Protein AF-A0AB36IXF1-F1 (afdb_monomer_lite)

Structure (mmCIF, N/CA/C/O backbone):
data_AF-A0AB36IXF1-F1
#
_entry.id   AF-A0AB36IXF1-F1
#
loop_
_atom_site.group_PDB
_atom_site.id
_atom_site.type_symbol
_atom_site.label_atom_id
_atom_site.label_alt_id
_atom_site.label_comp_id
_atom_site.label_asym_id
_atom_site.label_entity_id
_atom_site.label_seq_id
_atom_site.pdbx_PDB_ins_code
_atom_site.Cartn_x
_atom_site.Cartn_y
_atom_site.Cartn_z
_atom_site.occupancy
_atom_site.B_iso_or_equiv
_atom_site.auth_seq_id
_atom_site.auth_comp_id
_atom_site.auth_asym_id
_atom_site.auth_atom_id
_atom_site.pdbx_PDB_model_num
ATOM 1 N N . MET A 1 1 ? -6.917 18.183 -19.629 1.00 46.34 1 MET A N 1
ATOM 2 C CA . MET A 1 1 ? -6.989 16.969 -18.792 1.00 46.34 1 MET A CA 1
ATOM 3 C C . MET A 1 1 ? -6.908 17.450 -17.364 1.00 46.34 1 MET A C 1
ATOM 5 O O . MET A 1 1 ? -5.990 18.198 -17.076 1.00 46.34 1 MET A O 1
ATOM 9 N N . GLN A 1 2 ? -7.914 17.175 -16.536 1.00 47.34 2 GLN A N 1
ATOM 10 C CA . GLN A 1 2 ? -7.832 17.521 -15.118 1.00 47.34 2 GLN A CA 1
ATOM 11 C C . GLN A 1 2 ? -6.763 16.625 -14.493 1.00 47.34 2 GLN A C 1
ATOM 13 O O . GLN A 1 2 ? -6.827 15.407 -14.666 1.00 47.34 2 GLN A O 1
ATOM 18 N N . ASP A 1 3 ? -5.775 17.227 -13.835 1.00 58.72 3 ASP A N 1
ATOM 19 C CA . ASP A 1 3 ? -4.777 16.508 -13.049 1.00 58.72 3 ASP A CA 1
ATOM 20 C C . ASP A 1 3 ? -5.489 15.886 -11.850 1.00 58.72 3 ASP A C 1
ATOM 22 O O . ASP A 1 3 ? -5.684 16.495 -10.799 1.00 58.72 3 ASP A O 1
ATOM 26 N N . GLU A 1 4 ? -5.996 14.679 -12.059 1.00 70.44 4 GLU A N 1
ATOM 27 C CA . GLU A 1 4 ? -6.616 13.891 -11.013 1.00 70.44 4 GLU A CA 1
ATOM 28 C C . GLU A 1 4 ? -5.568 13.626 -9.929 1.00 70.44 4 GLU A C 1
ATOM 30 O O . GLU A 1 4 ? -4.499 13.066 -10.191 1.00 70.44 4 GLU A O 1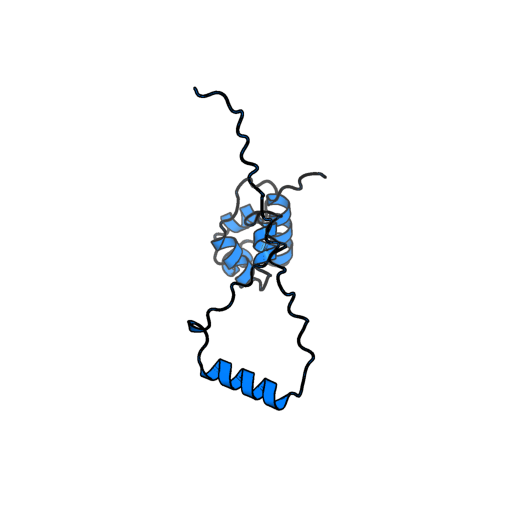
ATOM 35 N N . GLN A 1 5 ? -5.862 14.098 -8.719 1.00 82.31 5 GLN A N 1
ATOM 36 C CA . GLN A 1 5 ? -4.893 14.121 -7.634 1.00 82.31 5 GLN A CA 1
ATOM 37 C C . GLN A 1 5 ? -4.472 12.688 -7.260 1.00 82.31 5 GLN A C 1
ATOM 39 O O . GLN A 1 5 ? -5.340 11.829 -7.066 1.00 82.31 5 GLN A O 1
ATOM 44 N N . PRO A 1 6 ? -3.162 12.410 -7.123 1.00 84.44 6 PRO A N 1
ATOM 45 C CA . PRO A 1 6 ? -2.655 11.068 -6.824 1.00 84.44 6 PRO A CA 1
ATOM 46 C C . PRO A 1 6 ? -3.242 10.504 -5.525 1.00 84.44 6 PRO A C 1
ATOM 48 O O . PRO A 1 6 ? -3.544 9.317 -5.449 1.00 84.44 6 PRO A O 1
ATOM 51 N N . ASN A 1 7 ? -3.506 11.361 -4.539 1.00 87.69 7 ASN A N 1
ATOM 52 C CA . ASN A 1 7 ? -4.028 10.952 -3.236 1.00 87.69 7 ASN A CA 1
ATOM 53 C C . ASN A 1 7 ? -5.440 10.368 -3.349 1.00 87.69 7 ASN A C 1
ATOM 55 O O . ASN A 1 7 ? -5.740 9.351 -2.731 1.00 87.69 7 ASN A O 1
ATOM 59 N N . ARG A 1 8 ? -6.278 10.933 -4.226 1.00 91.56 8 ARG A N 1
ATOM 60 C CA . ARG A 1 8 ? -7.609 10.391 -4.506 1.00 91.56 8 ARG A CA 1
ATOM 61 C C . ARG A 1 8 ? -7.531 9.020 -5.178 1.00 91.56 8 ARG A C 1
ATOM 63 O O . ARG A 1 8 ? -8.220 8.097 -4.757 1.00 91.56 8 ARG A O 1
ATOM 70 N N . ARG A 1 9 ? -6.652 8.865 -6.175 1.00 91.81 9 ARG A N 1
ATOM 71 C CA . ARG A 1 9 ? -6.434 7.581 -6.867 1.00 91.81 9 ARG A CA 1
ATOM 72 C C . ARG A 1 9 ? -5.927 6.501 -5.918 1.00 91.81 9 ARG A C 1
ATOM 74 O O . ARG A 1 9 ? -6.351 5.354 -6.024 1.00 91.81 9 ARG A O 1
ATOM 81 N N . TRP A 1 10 ? -5.018 6.861 -5.016 1.00 94.69 10 TRP A N 1
ATOM 82 C CA . TRP A 1 10 ? -4.517 5.964 -3.983 1.00 94.69 10 TRP A CA 1
ATOM 83 C C . TRP A 1 10 ? -5.617 5.564 -3.001 1.00 94.69 10 TRP A C 1
ATOM 85 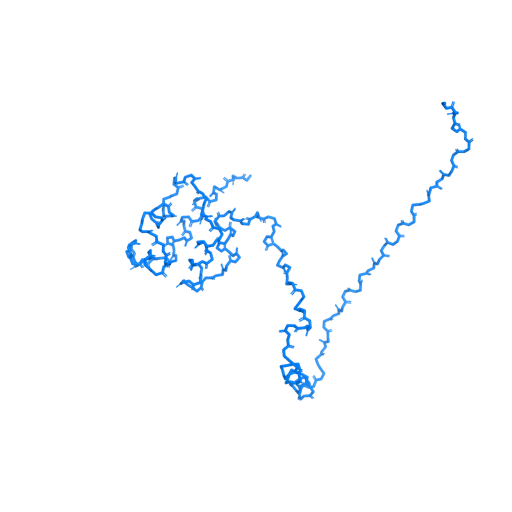O O . TRP A 1 10 ? -5.796 4.374 -2.757 1.00 94.69 10 TRP A O 1
ATOM 95 N N . ALA A 1 11 ? -6.398 6.525 -2.504 1.00 95.81 11 ALA A N 1
ATOM 96 C CA . ALA A 1 11 ? -7.481 6.252 -1.567 1.00 95.81 11 ALA A CA 1
ATOM 97 C C . ALA A 1 11 ? -8.554 5.334 -2.158 1.00 95.81 11 ALA A C 1
ATOM 99 O O . ALA A 1 11 ? -8.961 4.368 -1.515 1.00 95.81 11 ALA A O 1
ATOM 100 N N . GLU A 1 12 ? -8.954 5.571 -3.408 1.00 95.31 12 GLU A N 1
ATOM 101 C CA . GLU A 1 12 ? -9.889 4.704 -4.131 1.00 95.31 12 GLU A CA 1
ATOM 102 C C . GLU A 1 12 ? -9.312 3.292 -4.340 1.00 95.31 12 GLU A C 1
ATOM 104 O O . GLU A 1 12 ? -10.010 2.296 -4.139 1.00 95.31 12 GLU A O 1
ATOM 109 N N . TYR A 1 13 ? -8.022 3.192 -4.676 1.00 95.94 13 TYR A N 1
ATOM 110 C CA . TYR A 1 13 ? -7.329 1.913 -4.849 1.00 95.94 13 TYR A CA 1
ATOM 111 C C . TYR A 1 13 ? -7.264 1.104 -3.547 1.00 95.94 13 TYR A C 1
ATOM 113 O O . TYR A 1 13 ? -7.604 -0.082 -3.526 1.00 95.94 13 TYR A O 1
ATOM 121 N N . VAL A 1 14 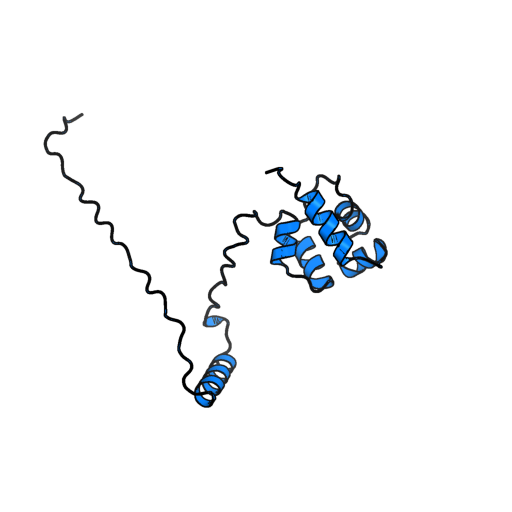? -6.882 1.751 -2.443 1.00 96.88 14 VAL A N 1
ATOM 122 C CA . VAL A 1 14 ? -6.836 1.125 -1.118 1.00 96.88 14 VAL A CA 1
ATOM 123 C C . VAL A 1 14 ? -8.238 0.713 -0.681 1.00 96.88 14 VAL A C 1
ATOM 125 O O . VAL A 1 14 ? -8.417 -0.428 -0.264 1.00 96.88 14 VAL A O 1
ATOM 128 N N . ALA A 1 15 ? -9.242 1.582 -0.836 1.00 96.94 15 ALA A N 1
ATOM 129 C CA . ALA A 1 15 ? -10.631 1.288 -0.480 1.00 96.94 15 ALA A CA 1
ATOM 130 C C . ALA A 1 15 ? -11.178 0.057 -1.219 1.00 96.94 15 ALA A C 1
ATOM 132 O O . ALA A 1 15 ? -11.853 -0.775 -0.612 1.00 96.94 15 ALA A O 1
ATOM 133 N N . HIS A 1 16 ? -10.846 -0.092 -2.504 1.00 97.00 16 HIS A N 1
ATOM 134 C CA . HIS A 1 16 ? -11.217 -1.272 -3.280 1.00 97.00 16 HIS A CA 1
ATOM 135 C C . HIS A 1 16 ? -10.520 -2.541 -2.763 1.00 97.00 16 HIS A C 1
ATOM 137 O O . HIS A 1 16 ? -11.164 -3.571 -2.570 1.00 97.00 16 HIS A O 1
ATOM 143 N N . ALA A 1 17 ? -9.214 -2.472 -2.497 1.00 96.62 17 ALA A N 1
ATOM 144 C CA . ALA A 1 17 ? -8.431 -3.618 -2.034 1.00 96.62 17 ALA A CA 1
ATOM 145 C C . ALA A 1 17 ? -8.821 -4.106 -0.627 1.00 96.62 17 ALA A C 1
ATOM 147 O O . ALA A 1 17 ? -8.765 -5.304 -0.349 1.00 96.62 17 ALA A O 1
ATOM 148 N N . VAL A 1 18 ? -9.227 -3.197 0.264 1.00 97.25 18 VAL A N 1
ATOM 149 C CA . VAL A 1 18 ? -9.600 -3.526 1.652 1.00 97.25 18 VAL A CA 1
ATOM 150 C C . VAL A 1 18 ? -11.104 -3.733 1.841 1.00 97.25 18 VAL A C 1
ATOM 152 O O . VAL A 1 18 ? -11.561 -3.875 2.976 1.00 97.25 18 VAL A O 1
ATOM 155 N N . HIS A 1 19 ? -11.885 -3.748 0.757 1.00 95.81 19 HIS A N 1
ATOM 156 C CA . HIS A 1 19 ? -13.339 -3.860 0.816 1.00 95.81 19 HIS A CA 1
ATOM 157 C C . HIS A 1 19 ? -13.788 -5.058 1.673 1.00 95.81 19 HIS A C 1
ATOM 159 O O . HIS A 1 19 ? -13.361 -6.195 1.473 1.00 95.81 19 HIS A O 1
ATOM 165 N N . GLY A 1 20 ? -14.673 -4.802 2.641 1.00 94.81 20 GLY A N 1
ATOM 166 C CA . GLY A 1 20 ? -15.168 -5.814 3.582 1.00 94.81 20 GLY A CA 1
ATOM 167 C C . GLY A 1 20 ? -14.284 -6.045 4.814 1.00 94.81 20 GLY A C 1
ATOM 168 O O . GLY A 1 20 ? -14.668 -6.812 5.695 1.00 94.81 20 GLY A O 1
ATOM 169 N N . LEU A 1 21 ? -13.137 -5.370 4.926 1.00 95.88 21 LEU A N 1
ATOM 170 C CA . LEU A 1 21 ? -12.312 -5.354 6.134 1.00 95.88 21 LEU A CA 1
ATOM 171 C C . LEU A 1 21 ? -12.544 -4.071 6.934 1.00 95.88 21 LEU A C 1
ATOM 173 O O . LEU A 1 21 ? -12.811 -3.003 6.391 1.00 95.88 21 LEU A O 1
ATOM 177 N N . THR A 1 22 ? -12.387 -4.159 8.254 1.00 96.06 22 THR A N 1
ATOM 178 C CA . THR A 1 22 ? -12.291 -2.956 9.090 1.00 96.06 22 THR A CA 1
ATOM 179 C C . THR A 1 22 ? -10.921 -2.302 8.908 1.00 96.06 22 THR A C 1
ATOM 181 O O . THR A 1 22 ? -9.933 -3.003 8.679 1.00 96.06 22 THR A O 1
ATOM 184 N N . ASN A 1 23 ? -10.814 -0.982 9.105 1.00 94.69 23 ASN A N 1
ATOM 185 C CA . ASN A 1 23 ? -9.532 -0.264 8.999 1.00 94.69 23 ASN A CA 1
ATOM 186 C C . ASN A 1 23 ? -8.438 -0.896 9.874 1.00 94.69 23 ASN A C 1
ATOM 188 O O . ASN A 1 23 ? -7.290 -0.999 9.457 1.00 94.69 23 ASN A O 1
ATOM 192 N N . LYS A 1 24 ? -8.797 -1.379 11.071 1.00 96.38 24 LYS A N 1
ATOM 193 C CA . LYS A 1 24 ? -7.868 -2.070 11.976 1.00 96.38 24 LYS A CA 1
ATOM 194 C C . LYS A 1 24 ? -7.392 -3.412 11.409 1.00 96.38 24 LYS A C 1
ATOM 196 O O . LYS A 1 24 ? -6.210 -3.719 11.514 1.00 96.38 24 LYS A O 1
ATOM 201 N N . ALA A 1 25 ? -8.290 -4.200 10.816 1.00 97.19 25 ALA A N 1
ATOM 202 C CA . ALA A 1 25 ? -7.939 -5.484 10.207 1.00 97.19 25 ALA A CA 1
ATOM 203 C C . ALA A 1 25 ? -7.081 -5.299 8.946 1.00 97.19 25 ALA A C 1
ATOM 205 O O . ALA A 1 25 ? -6.090 -6.003 8.770 1.00 97.19 25 ALA A O 1
ATOM 206 N N . ALA A 1 26 ? -7.424 -4.318 8.109 1.00 96.88 26 ALA A N 1
ATOM 207 C CA . ALA A 1 26 ? -6.638 -3.960 6.936 1.00 96.88 26 ALA A CA 1
ATOM 208 C C . ALA A 1 26 ? -5.235 -3.464 7.320 1.00 96.88 26 ALA A C 1
ATOM 210 O O . ALA A 1 26 ? -4.249 -3.900 6.732 1.00 96.88 26 ALA A O 1
ATOM 211 N N . ALA A 1 27 ? -5.139 -2.602 8.339 1.00 96.94 27 ALA A N 1
ATOM 212 C CA . ALA A 1 27 ? -3.868 -2.094 8.851 1.00 96.94 27 ALA A CA 1
ATOM 213 C C . ALA A 1 27 ? -2.973 -3.219 9.387 1.00 96.94 27 ALA A C 1
ATOM 215 O O . ALA A 1 27 ? -1.802 -3.293 9.027 1.00 96.94 27 ALA A O 1
ATOM 216 N N . LEU A 1 28 ? -3.545 -4.137 10.175 1.00 97.44 28 LEU A N 1
ATOM 217 C CA . LEU A 1 28 ? -2.832 -5.311 10.679 1.00 97.44 28 LEU A CA 1
ATOM 218 C C . LEU A 1 28 ? -2.315 -6.191 9.536 1.00 97.44 28 LEU A C 1
ATOM 220 O O . LEU A 1 28 ? -1.176 -6.640 9.571 1.00 97.44 28 LEU A O 1
ATOM 224 N N . ARG A 1 29 ? -3.144 -6.424 8.513 1.00 97.12 29 ARG A N 1
ATOM 225 C CA . ARG A 1 29 ? -2.766 -7.234 7.353 1.00 97.12 29 ARG A CA 1
ATOM 226 C C . ARG A 1 29 ? -1.632 -6.600 6.546 1.00 97.12 29 ARG A C 1
ATOM 228 O O . ARG A 1 29 ? -0.749 -7.318 6.096 1.00 97.12 29 ARG A O 1
ATOM 235 N N . ALA A 1 30 ? -1.663 -5.282 6.368 1.00 95.69 30 ALA A N 1
ATOM 236 C CA . ALA A 1 30 ? -0.635 -4.530 5.650 1.00 95.69 30 ALA A CA 1
ATOM 237 C C . ALA A 1 30 ? 0.620 -4.219 6.486 1.00 95.69 30 ALA A C 1
ATOM 239 O O . ALA A 1 30 ? 1.535 -3.591 5.957 1.00 95.69 30 ALA A O 1
ATOM 240 N N . ASP A 1 31 ? 0.660 -4.624 7.761 1.00 96.31 31 ASP A N 1
ATOM 241 C CA . ASP A 1 31 ? 1.728 -4.286 8.711 1.00 96.31 31 ASP A CA 1
ATOM 242 C C . ASP A 1 31 ? 1.966 -2.764 8.832 1.00 96.31 31 ASP A C 1
ATOM 244 O O . ASP A 1 31 ? 3.088 -2.258 8.783 1.00 96.31 31 ASP A O 1
ATOM 248 N N . VAL A 1 32 ? 0.874 -2.001 8.955 1.00 95.81 32 VAL A N 1
ATOM 249 C CA . VAL A 1 32 ? 0.899 -0.543 9.164 1.00 95.81 32 VAL A CA 1
ATOM 250 C C . VAL A 1 32 ? 0.047 -0.138 10.363 1.00 95.81 32 VAL A C 1
ATOM 252 O O . VAL A 1 32 ? -0.814 -0.882 10.835 1.00 95.81 32 VAL A O 1
ATOM 255 N N . SER A 1 33 ? 0.257 1.080 10.867 1.00 96.31 33 SER A N 1
ATOM 256 C CA . SER A 1 33 ? -0.579 1.596 11.951 1.00 96.31 33 SER A CA 1
ATOM 257 C C . SER A 1 33 ? -2.022 1.856 11.470 1.00 96.31 33 SER A C 1
ATOM 259 O O . SER A 1 33 ? -2.224 2.256 10.318 1.00 96.31 33 SER A O 1
ATOM 261 N N . PRO A 1 34 ? -3.047 1.714 12.334 1.00 95.25 34 PRO A N 1
ATOM 262 C CA . PRO A 1 34 ? -4.426 2.058 11.976 1.00 95.25 34 PRO A CA 1
ATOM 263 C C . PRO A 1 34 ? -4.600 3.515 11.531 1.00 95.25 34 PRO A C 1
ATOM 265 O O . PRO A 1 34 ? -5.417 3.788 10.657 1.00 95.25 34 PRO A O 1
ATOM 268 N N . GLY A 1 35 ? -3.812 4.440 12.094 1.00 96.50 35 GLY A N 1
ATOM 269 C CA . GLY A 1 35 ? -3.799 5.843 11.672 1.00 96.50 35 GLY A CA 1
ATOM 270 C C . GLY A 1 35 ? -3.256 6.014 10.253 1.00 96.50 35 GLY A C 1
ATOM 271 O O . GLY A 1 35 ? -3.839 6.739 9.457 1.00 96.50 35 GLY A O 1
ATOM 272 N N . THR A 1 36 ? -2.198 5.277 9.897 1.00 95.69 36 THR A N 1
ATOM 273 C CA . THR A 1 36 ? -1.656 5.248 8.529 1.00 95.69 36 THR A CA 1
ATOM 274 C C . THR A 1 36 ? -2.697 4.750 7.529 1.00 95.69 36 THR A C 1
ATOM 276 O O . THR A 1 36 ? -2.892 5.384 6.499 1.00 95.69 36 THR A O 1
ATOM 279 N N . MET A 1 37 ? -3.403 3.662 7.848 1.00 97.31 37 MET A N 1
ATOM 280 C CA . MET A 1 37 ? -4.484 3.150 6.997 1.00 97.31 37 MET A CA 1
ATOM 281 C C . MET A 1 37 ? -5.644 4.151 6.878 1.00 97.31 37 MET A C 1
ATOM 283 O O . MET A 1 37 ? -6.195 4.324 5.797 1.00 97.31 37 MET A O 1
ATOM 287 N N . GLY A 1 38 ? -5.993 4.841 7.970 1.00 96.50 38 GLY A N 1
ATOM 288 C CA . GLY A 1 38 ? -6.991 5.914 7.955 1.00 96.50 38 GLY A CA 1
ATOM 289 C C . GLY A 1 38 ? -6.610 7.050 7.006 1.00 96.50 38 GLY A C 1
ATOM 290 O O . GLY A 1 38 ? -7.420 7.436 6.173 1.00 96.50 38 GLY A O 1
ATOM 291 N N . ASN A 1 39 ? -5.357 7.505 7.066 1.00 96.25 39 ASN A N 1
ATOM 292 C CA . ASN A 1 39 ? -4.833 8.521 6.152 1.00 96.25 39 ASN A CA 1
ATOM 293 C C . ASN A 1 39 ? -4.848 8.052 4.691 1.00 96.25 39 ASN A C 1
ATOM 295 O O . ASN A 1 39 ? -5.108 8.844 3.798 1.00 96.25 39 ASN A O 1
ATOM 299 N N . TRP A 1 40 ? -4.577 6.771 4.430 1.00 96.38 40 TRP A N 1
ATOM 300 C CA . TRP A 1 40 ? -4.613 6.234 3.067 1.00 96.38 40 TRP A CA 1
ATOM 301 C C . TRP A 1 40 ? -6.019 6.150 2.490 1.00 96.38 40 TRP A C 1
ATOM 303 O O . TRP A 1 40 ? -6.160 6.254 1.282 1.00 96.38 40 TRP A O 1
ATOM 313 N N . LEU A 1 41 ? -7.036 5.957 3.329 1.00 96.00 41 LEU A N 1
ATOM 314 C CA . LEU A 1 41 ? -8.440 5.916 2.918 1.00 96.00 41 LEU A CA 1
ATOM 315 C C . LEU A 1 41 ? -9.073 7.310 2.809 1.00 96.00 41 LEU A C 1
ATOM 317 O O . LEU A 1 41 ? -10.172 7.434 2.270 1.00 96.00 41 LEU A O 1
ATOM 321 N N . ASP A 1 42 ? -8.404 8.344 3.317 1.00 94.88 42 ASP A N 1
ATOM 322 C CA . ASP A 1 42 ? -8.861 9.725 3.242 1.00 94.88 42 ASP A CA 1
ATOM 323 C C . ASP A 1 42 ? -8.362 10.388 1.945 1.00 94.88 42 ASP A C 1
ATOM 325 O O . ASP A 1 42 ? -7.168 10.671 1.816 1.00 94.88 42 ASP A O 1
ATOM 329 N N . PRO A 1 43 ? -9.248 10.693 0.977 1.00 92.38 43 PRO A N 1
ATOM 330 C CA . PRO A 1 43 ? -8.841 11.340 -0.268 1.00 92.38 43 PRO A CA 1
ATOM 331 C C . PRO A 1 43 ? -8.342 12.781 -0.070 1.00 92.38 43 PRO A C 1
ATOM 333 O O . PRO A 1 43 ? -7.742 13.334 -0.990 1.00 92.38 43 PRO A O 1
ATOM 336 N N . SER A 1 44 ? -8.601 13.398 1.090 1.00 92.44 44 SER A N 1
ATOM 337 C CA . SER A 1 44 ? -8.126 14.741 1.444 1.00 92.44 44 SER A CA 1
ATOM 338 C C . SER A 1 44 ? -6.758 14.748 2.127 1.00 92.44 44 SER A C 1
ATOM 340 O O . SER A 1 44 ? -6.175 15.815 2.314 1.00 92.44 44 SER A O 1
ATOM 342 N N . TRP A 1 45 ? -6.212 13.577 2.473 1.00 92.44 45 TRP A N 1
ATOM 343 C CA . TRP A 1 45 ? -4.880 13.493 3.053 1.00 92.44 45 TRP A CA 1
ATOM 344 C C . TRP A 1 45 ? -3.834 13.963 2.042 1.00 92.44 45 TRP A C 1
ATOM 346 O O . TRP A 1 45 ? -3.729 13.431 0.940 1.00 92.44 45 TRP A O 1
ATOM 356 N N . GLU A 1 46 ? -3.043 14.967 2.417 1.00 88.75 46 GLU A N 1
ATOM 357 C CA . GLU A 1 46 ? -2.044 15.588 1.536 1.00 88.75 46 GLU A CA 1
ATOM 358 C C . GLU A 1 46 ? -0.706 14.833 1.507 1.00 88.75 46 GLU A C 1
ATOM 360 O O . GLU A 1 46 ? 0.145 15.092 0.655 1.00 88.75 46 GLU A O 1
ATOM 365 N N . GLY A 1 47 ? -0.499 13.897 2.435 1.00 88.06 47 GLY A N 1
ATOM 366 C CA . GLY A 1 47 ? 0.743 13.141 2.506 1.00 88.06 47 GLY A CA 1
ATOM 367 C C . GLY A 1 47 ? 0.873 12.108 1.387 1.00 88.06 47 GLY A C 1
ATOM 368 O O . GLY A 1 47 ? -0.101 11.663 0.786 1.00 88.06 47 GLY A O 1
ATOM 369 N N . ARG A 1 48 ? 2.116 11.702 1.118 1.00 89.31 48 ARG A N 1
ATOM 370 C CA . ARG A 1 48 ? 2.435 10.621 0.180 1.00 89.31 48 ARG A CA 1
ATOM 371 C C . ARG A 1 48 ? 2.896 9.399 0.970 1.00 89.31 48 ARG A C 1
ATOM 373 O O . ARG A 1 48 ? 3.743 9.546 1.856 1.00 89.31 48 ARG A O 1
ATOM 380 N N . PRO A 1 49 ? 2.379 8.194 0.683 1.00 93.12 49 PRO A N 1
ATOM 381 C CA . PRO A 1 49 ? 2.872 6.988 1.331 1.00 93.12 49 PRO A CA 1
ATOM 382 C C . PRO A 1 49 ? 4.316 6.705 0.889 1.00 93.12 49 PRO A C 1
ATOM 384 O O . PRO A 1 49 ? 4.717 7.012 -0.236 1.00 93.12 49 PRO A O 1
ATOM 387 N N . SER A 1 50 ? 5.116 6.111 1.775 1.00 93.38 50 SER A N 1
ATOM 388 C CA . SER A 1 50 ? 6.471 5.688 1.416 1.00 93.38 50 SER A CA 1
ATOM 389 C C . SER A 1 50 ? 6.427 4.500 0.452 1.00 93.38 50 SER A C 1
ATOM 391 O O . SER A 1 50 ? 5.524 3.665 0.519 1.00 93.38 50 SER A O 1
ATOM 393 N N . ALA A 1 51 ? 7.434 4.386 -0.419 1.00 93.69 51 ALA A N 1
ATOM 394 C CA . ALA A 1 51 ? 7.543 3.268 -1.359 1.00 93.69 51 ALA A CA 1
ATOM 395 C C . ALA A 1 51 ? 7.540 1.903 -0.646 1.00 93.69 51 ALA A C 1
ATOM 397 O O . ALA A 1 51 ? 6.911 0.954 -1.108 1.00 93.69 51 ALA A O 1
ATOM 398 N N . GLU A 1 52 ? 8.195 1.822 0.516 1.00 94.31 52 GLU A N 1
ATOM 399 C CA . GLU A 1 52 ? 8.205 0.623 1.355 1.00 94.31 52 GLU A CA 1
ATOM 400 C C . GLU A 1 52 ? 6.794 0.243 1.823 1.00 94.31 52 GLU A C 1
ATOM 402 O O . GLU A 1 52 ? 6.396 -0.914 1.695 1.00 94.31 52 GLU A O 1
ATOM 407 N N . ALA A 1 53 ? 6.014 1.205 2.324 1.00 95.19 53 ALA A N 1
ATOM 408 C CA . ALA A 1 53 ? 4.675 0.932 2.833 1.00 95.19 53 ALA A CA 1
ATOM 409 C C . ALA A 1 53 ? 3.702 0.538 1.709 1.00 95.19 53 ALA A C 1
ATOM 411 O O . ALA A 1 53 ? 2.889 -0.366 1.891 1.00 95.19 53 ALA A O 1
ATOM 412 N N . VAL A 1 54 ? 3.834 1.148 0.526 1.00 96.12 54 VAL A N 1
ATOM 413 C CA . VAL A 1 54 ? 3.075 0.749 -0.672 1.00 96.12 54 VAL A CA 1
ATOM 414 C C . VAL A 1 54 ? 3.429 -0.677 -1.097 1.00 96.12 54 VAL A C 1
ATOM 416 O O . VAL A 1 54 ? 2.537 -1.467 -1.393 1.00 96.12 54 VAL A O 1
ATOM 419 N N . SER A 1 55 ? 4.714 -1.042 -1.074 1.00 95.31 55 SER A N 1
ATOM 420 C CA . SER A 1 55 ? 5.168 -2.398 -1.408 1.00 95.31 55 SER A CA 1
ATOM 421 C C . SER A 1 55 ? 4.658 -3.449 -0.414 1.00 95.31 55 SER A C 1
ATOM 423 O O . SER A 1 55 ? 4.177 -4.513 -0.817 1.00 95.31 55 SER A O 1
ATOM 425 N N . LYS A 1 56 ? 4.690 -3.140 0.890 1.00 95.50 56 LYS A N 1
ATOM 426 C CA . LYS A 1 56 ? 4.109 -3.994 1.941 1.00 95.50 56 LYS A CA 1
ATOM 427 C C . LYS A 1 56 ? 2.610 -4.187 1.735 1.00 95.50 56 LYS A C 1
ATOM 429 O O . LYS A 1 56 ? 2.135 -5.321 1.751 1.00 95.50 56 LYS A O 1
ATOM 434 N N . PHE A 1 57 ? 1.887 -3.102 1.461 1.00 96.94 57 PHE A N 1
ATOM 435 C CA . PHE A 1 57 ? 0.461 -3.150 1.156 1.00 96.94 57 PHE A CA 1
ATOM 436 C C . PHE A 1 57 ? 0.165 -4.024 -0.069 1.00 96.94 57 PHE A C 1
ATOM 438 O O . PHE A 1 57 ? -0.637 -4.951 0.025 1.00 96.94 57 PHE A O 1
ATOM 445 N N . ALA A 1 58 ? 0.855 -3.796 -1.190 1.00 96.88 58 ALA A N 1
ATOM 446 C CA . ALA A 1 58 ? 0.658 -4.577 -2.408 1.00 96.88 58 ALA A CA 1
ATOM 447 C C . ALA A 1 58 ? 0.903 -6.075 -2.166 1.00 96.88 58 ALA A C 1
ATOM 449 O O . ALA A 1 58 ? 0.074 -6.910 -2.521 1.00 96.88 58 ALA A O 1
ATOM 450 N N . THR A 1 59 ? 1.981 -6.413 -1.454 1.00 96.88 59 THR A N 1
ATOM 451 C CA . THR A 1 59 ? 2.314 -7.799 -1.091 1.00 96.88 59 THR A CA 1
ATOM 452 C C . THR A 1 59 ? 1.231 -8.442 -0.219 1.00 96.88 59 THR A C 1
ATOM 454 O O . THR A 1 59 ? 0.808 -9.566 -0.483 1.00 96.88 59 THR A O 1
ATOM 457 N N . ALA A 1 60 ? 0.735 -7.731 0.796 1.00 97.06 60 ALA A N 1
ATOM 458 C CA . ALA A 1 60 ? -0.259 -8.247 1.738 1.00 97.06 60 ALA A CA 1
ATOM 459 C C . ALA A 1 60 ? -1.631 -8.540 1.098 1.00 97.06 60 ALA A C 1
ATOM 461 O O . ALA A 1 60 ? -2.387 -9.401 1.574 1.00 97.06 60 ALA A O 1
ATOM 462 N N . PHE A 1 61 ? -1.958 -7.824 0.023 1.00 96.06 61 PHE A N 1
ATOM 463 C CA . PHE A 1 61 ? -3.217 -7.950 -0.711 1.00 96.06 61 PHE A CA 1
ATOM 464 C C . PHE A 1 61 ? -3.073 -8.669 -2.061 1.00 96.06 61 PHE A C 1
ATOM 466 O O . PHE A 1 61 ? -4.074 -8.855 -2.747 1.00 96.06 61 PHE A O 1
ATOM 473 N N . GLY A 1 62 ? -1.868 -9.133 -2.417 1.00 95.00 62 GLY A N 1
ATOM 474 C CA . GLY A 1 62 ? -1.616 -9.831 -3.682 1.00 95.00 62 GLY A CA 1
ATOM 475 C C . GLY A 1 62 ? -1.833 -8.947 -4.912 1.00 95.00 62 GLY A C 1
ATOM 476 O O . GLY A 1 62 ? -2.317 -9.427 -5.934 1.00 95.00 62 GLY A O 1
ATOM 477 N N . LEU A 1 63 ? -1.533 -7.655 -4.788 1.00 95.06 63 LEU A N 1
ATOM 478 C CA . LEU A 1 63 ? -1.716 -6.648 -5.828 1.00 95.06 63 LEU A CA 1
ATOM 479 C C . LEU A 1 63 ? -0.430 -6.445 -6.634 1.00 95.06 63 LEU A C 1
ATOM 481 O O . LEU A 1 63 ? 0.665 -6.762 -6.170 1.00 95.06 63 LEU A O 1
ATOM 485 N N . ASP A 1 64 ? -0.566 -5.858 -7.820 1.00 93.75 64 ASP A N 1
ATOM 486 C CA . ASP A 1 64 ? 0.574 -5.467 -8.644 1.00 93.75 64 ASP A CA 1
ATOM 487 C C . ASP A 1 64 ? 1.331 -4.279 -8.020 1.00 93.75 64 ASP A C 1
ATOM 489 O O . ASP A 1 64 ? 0.766 -3.207 -7.782 1.00 93.75 64 ASP A O 1
ATOM 493 N N . HIS A 1 65 ? 2.627 -4.460 -7.745 1.00 92.56 65 HIS A N 1
ATOM 494 C CA . HIS A 1 65 ? 3.461 -3.442 -7.093 1.00 92.56 65 HIS A CA 1
ATOM 495 C C . HIS A 1 65 ? 3.619 -2.178 -7.936 1.00 92.56 65 HIS A C 1
ATOM 497 O O . HIS A 1 65 ? 3.657 -1.077 -7.386 1.00 92.56 65 HIS A O 1
ATOM 503 N N . THR A 1 66 ? 3.717 -2.325 -9.256 1.00 90.75 66 THR A N 1
ATOM 504 C CA . THR A 1 66 ? 3.862 -1.209 -10.197 1.00 90.75 66 THR A CA 1
ATOM 505 C C . THR A 1 66 ? 2.599 -0.363 -10.247 1.00 90.75 66 THR A C 1
ATOM 507 O O . THR A 1 66 ? 2.683 0.862 -10.147 1.00 90.75 66 THR A O 1
ATOM 510 N N . GLU A 1 67 ? 1.427 -0.995 -10.326 1.00 91.19 67 GLU A N 1
ATOM 511 C CA . GLU A 1 67 ? 0.145 -0.300 -10.264 1.00 91.19 67 GLU A CA 1
ATOM 512 C C . GLU A 1 67 ? -0.027 0.410 -8.919 1.00 91.19 67 GLU A C 1
ATOM 514 O O . GLU A 1 67 ? -0.334 1.603 -8.895 1.00 91.19 67 GLU A O 1
ATOM 519 N N . ALA A 1 68 ? 0.230 -0.279 -7.803 1.00 93.56 68 ALA A N 1
ATOM 520 C CA . ALA A 1 68 ? 0.127 0.311 -6.472 1.00 93.56 68 ALA A CA 1
ATOM 521 C C . ALA A 1 68 ? 1.048 1.536 -6.323 1.00 93.56 68 ALA A C 1
ATOM 523 O O . ALA A 1 68 ? 0.618 2.588 -5.846 1.00 93.56 68 ALA A O 1
ATOM 524 N N . ALA A 1 69 ? 2.296 1.441 -6.791 1.00 92.31 69 ALA A N 1
ATOM 525 C CA . ALA A 1 69 ? 3.252 2.543 -6.769 1.00 92.31 69 ALA A CA 1
ATOM 526 C C . ALA A 1 69 ? 2.848 3.708 -7.689 1.00 92.31 69 ALA A C 1
ATOM 528 O O . ALA A 1 69 ? 3.028 4.867 -7.310 1.00 92.31 69 ALA A O 1
ATOM 529 N N . ALA A 1 70 ? 2.269 3.437 -8.860 1.00 90.50 70 ALA A N 1
ATOM 530 C CA . ALA A 1 70 ? 1.753 4.476 -9.751 1.00 90.50 70 ALA A CA 1
ATOM 531 C C . ALA A 1 70 ? 0.534 5.192 -9.144 1.00 90.50 70 ALA A C 1
ATOM 533 O O . ALA A 1 70 ? 0.465 6.422 -9.147 1.00 90.50 70 ALA A O 1
ATOM 534 N N . ARG A 1 71 ? -0.408 4.440 -8.558 1.00 91.31 71 ARG A N 1
ATOM 535 C CA . ARG A 1 71 ? -1.603 4.985 -7.887 1.00 91.31 71 ARG A CA 1
ATOM 536 C C . ARG A 1 71 ? -1.245 5.825 -6.670 1.00 91.31 71 ARG A C 1
ATOM 538 O O . ARG A 1 71 ? -1.823 6.887 -6.486 1.00 91.31 71 ARG A O 1
ATOM 545 N N . ALA A 1 72 ? -0.254 5.387 -5.900 1.00 91.38 72 ALA A N 1
ATOM 546 C CA . ALA A 1 72 ? 0.303 6.114 -4.765 1.00 91.38 72 ALA A CA 1
ATOM 547 C C . ALA A 1 72 ? 1.106 7.370 -5.159 1.00 91.38 72 ALA A C 1
ATOM 549 O O . ALA A 1 72 ? 1.635 8.067 -4.290 1.00 91.38 72 ALA A O 1
ATOM 550 N N . GLY A 1 73 ? 1.280 7.627 -6.462 1.00 89.88 73 GLY A N 1
ATOM 551 C CA . GLY A 1 73 ? 2.146 8.682 -6.976 1.00 89.88 73 GLY A CA 1
ATOM 552 C C . GLY A 1 73 ? 3.621 8.463 -6.647 1.00 89.88 73 GLY A C 1
ATOM 553 O O . GLY A 1 73 ? 4.403 9.397 -6.782 1.00 89.88 73 GLY A O 1
ATOM 554 N N . VAL A 1 74 ? 4.010 7.262 -6.188 1.00 88.88 74 VAL A N 1
ATOM 555 C CA . VAL A 1 74 ? 5.394 6.877 -5.881 1.00 88.88 74 VAL A CA 1
ATOM 556 C C . VAL A 1 74 ? 6.227 6.822 -7.159 1.00 88.88 74 VAL A C 1
ATOM 558 O O . VAL A 1 74 ? 7.346 7.329 -7.154 1.00 88.88 74 VAL A O 1
ATOM 561 N N . LEU A 1 75 ? 5.657 6.288 -8.239 1.00 83.50 75 LEU A N 1
ATOM 562 C CA . LEU A 1 75 ? 6.242 6.334 -9.575 1.00 83.50 75 LEU A CA 1
ATOM 563 C C . LEU A 1 75 ? 5.638 7.492 -10.382 1.00 83.50 75 LEU A C 1
ATOM 565 O O . LEU A 1 75 ? 4.419 7.685 -10.345 1.00 83.50 75 LEU A O 1
ATOM 569 N N . PRO A 1 76 ? 6.448 8.259 -11.130 1.00 69.38 76 PRO A N 1
ATOM 570 C CA . PRO A 1 76 ? 5.922 9.220 -12.085 1.00 69.38 76 PRO A CA 1
ATOM 571 C C . PRO A 1 76 ? 5.167 8.478 -13.195 1.00 69.38 76 PRO A C 1
ATOM 573 O O . PRO A 1 76 ? 5.638 7.470 -13.720 1.00 69.38 76 PRO A O 1
ATOM 576 N N . SER A 1 77 ? 4.004 8.997 -13.598 1.00 57.97 77 SER A N 1
ATOM 577 C CA . SER A 1 77 ? 3.129 8.387 -14.617 1.00 57.97 77 SER A CA 1
ATOM 578 C C . SER A 1 77 ? 3.812 8.131 -15.973 1.00 57.97 77 SER A C 1
ATOM 580 O O . SER A 1 77 ? 3.274 7.402 -16.799 1.00 57.97 77 SER A O 1
ATOM 582 N N . THR A 1 78 ? 4.988 8.719 -16.215 1.00 54.94 78 THR A N 1
ATOM 583 C CA . THR A 1 78 ? 5.810 8.525 -17.418 1.00 54.94 78 THR A CA 1
ATOM 584 C C . THR A 1 78 ? 6.723 7.297 -17.363 1.00 54.94 78 THR A C 1
ATOM 586 O O . THR A 1 78 ? 7.199 6.870 -18.408 1.00 54.94 78 THR A O 1
ATOM 589 N N . GLU A 1 79 ? 6.973 6.718 -16.184 1.00 52.91 79 GLU A N 1
ATOM 590 C CA . GLU A 1 79 ? 7.839 5.535 -16.014 1.00 52.91 79 GLU A CA 1
ATOM 591 C C . GLU A 1 79 ? 7.064 4.208 -16.025 1.00 52.91 79 GLU A C 1
ATOM 593 O O . GLU A 1 79 ? 7.661 3.150 -16.188 1.00 52.91 79 GLU A O 1
ATOM 598 N N . GLY A 1 80 ? 5.728 4.238 -15.942 1.00 46.12 80 GLY A N 1
ATOM 599 C CA . GLY A 1 80 ? 4.895 3.026 -15.977 1.00 46.12 80 GLY A CA 1
ATOM 600 C C . GLY A 1 80 ? 4.856 2.294 -17.330 1.00 46.12 80 GLY A C 1
ATOM 601 O O . GLY A 1 80 ? 4.277 1.215 -17.412 1.00 46.12 80 GLY A O 1
ATOM 602 N N . GLY A 1 81 ? 5.438 2.871 -18.389 1.00 43.78 81 GLY A N 1
ATOM 603 C CA . GLY A 1 81 ? 5.489 2.273 -19.731 1.00 43.78 81 GLY A CA 1
ATOM 604 C C . GLY A 1 81 ? 6.732 1.421 -20.000 1.00 43.78 81 GLY A C 1
ATOM 605 O O . GLY A 1 81 ? 6.654 0.467 -20.768 1.00 43.78 81 GLY A O 1
ATOM 606 N N . ASP A 1 82 ? 7.848 1.716 -19.332 1.00 44.34 82 ASP A N 1
ATOM 607 C CA . ASP A 1 82 ? 9.088 0.952 -19.447 1.00 44.34 82 ASP A CA 1
ATOM 608 C C . ASP A 1 82 ? 9.337 0.254 -18.113 1.00 44.34 82 ASP A C 1
ATOM 610 O O . ASP A 1 82 ? 10.136 0.688 -17.283 1.00 44.34 82 ASP A O 1
ATOM 614 N N . VAL A 1 83 ? 8.666 -0.883 -17.906 1.00 47.03 83 VAL A N 1
ATOM 615 C CA . VAL A 1 83 ? 9.206 -1.896 -16.998 1.00 47.03 83 VAL A CA 1
ATOM 616 C C . VAL A 1 83 ? 10.553 -2.296 -17.590 1.00 47.03 83 VAL A C 1
ATOM 618 O O . VAL A 1 83 ? 10.642 -3.185 -18.440 1.00 47.03 83 VAL A O 1
ATOM 621 N N . VAL A 1 84 ? 11.619 -1.620 -17.165 1.00 47.81 84 VAL A N 1
ATOM 622 C CA . VAL A 1 84 ? 12.980 -2.077 -17.396 1.00 47.81 84 VAL A CA 1
ATOM 623 C C . VAL A 1 84 ? 13.093 -3.358 -16.588 1.00 47.81 84 VAL A C 1
ATOM 625 O O . VAL A 1 84 ? 13.440 -3.348 -15.409 1.00 47.81 84 VAL A O 1
ATOM 628 N N . ARG A 1 85 ? 12.752 -4.488 -17.218 1.00 47.25 85 ARG A N 1
ATOM 629 C CA . ARG A 1 85 ? 13.233 -5.792 -16.780 1.00 47.25 85 ARG A CA 1
ATOM 630 C C . ARG A 1 85 ? 14.742 -5.647 -16.741 1.00 47.25 85 ARG A C 1
ATOM 632 O O . ARG A 1 85 ? 15.385 -5.668 -17.791 1.00 47.25 85 ARG A O 1
ATOM 639 N N . ALA A 1 86 ? 15.290 -5.427 -15.548 1.00 53.34 86 ALA A N 1
ATOM 640 C CA . ALA A 1 86 ? 16.721 -5.487 -15.355 1.00 53.34 86 ALA A CA 1
ATOM 641 C C . ALA A 1 86 ? 17.153 -6.834 -15.950 1.00 53.34 86 ALA A C 1
ATOM 643 O O . ALA A 1 86 ? 16.570 -7.859 -15.576 1.00 53.34 86 ALA A O 1
ATOM 644 N N . PRO A 1 87 ? 18.056 -6.850 -16.947 1.00 49.66 87 PRO A N 1
ATOM 645 C CA . PRO A 1 87 ? 18.520 -8.102 -17.503 1.00 49.66 87 PRO A CA 1
ATOM 646 C C . PRO A 1 87 ? 19.098 -8.882 -16.334 1.00 49.66 87 PRO A C 1
ATOM 648 O O . PRO A 1 87 ? 20.028 -8.419 -15.673 1.00 49.66 87 PRO A O 1
ATOM 651 N N . LEU A 1 88 ? 18.465 -10.013 -16.035 1.00 55.66 88 LEU A N 1
ATOM 652 C CA . LEU A 1 88 ? 18.871 -10.877 -14.948 1.00 55.66 88 LEU A CA 1
ATOM 653 C C . LEU A 1 88 ? 20.359 -11.176 -15.164 1.00 55.66 88 LEU A C 1
ATOM 655 O O . LEU A 1 88 ? 20.746 -11.673 -16.227 1.00 55.66 88 LEU A O 1
ATOM 659 N N . SER A 1 89 ? 21.209 -10.769 -14.223 1.00 64.75 89 SER A N 1
ATOM 660 C CA . SER A 1 89 ? 22.639 -11.012 -14.355 1.00 64.75 89 SER A CA 1
ATOM 661 C C . SER A 1 89 ? 22.840 -12.522 -14.368 1.00 64.75 89 SER A C 1
ATOM 663 O O . SER A 1 89 ? 22.356 -13.222 -13.483 1.00 64.75 89 SER A O 1
ATOM 665 N N . LEU A 1 90 ? 23.571 -13.038 -15.357 1.00 61.31 90 LEU A N 1
ATOM 666 C CA . LEU A 1 90 ? 23.892 -14.469 -15.459 1.00 61.31 90 LEU A CA 1
ATOM 667 C C . LEU A 1 90 ? 24.560 -15.021 -14.188 1.00 61.31 90 LEU A C 1
ATOM 669 O O . LEU A 1 90 ? 24.528 -16.222 -13.960 1.00 61.31 90 LEU A O 1
ATOM 673 N N . LYS A 1 91 ? 25.157 -14.148 -13.367 1.00 71.69 91 LYS A N 1
ATOM 674 C CA . LYS A 1 91 ? 25.771 -14.508 -12.083 1.00 71.69 91 LYS A CA 1
ATOM 675 C C . LYS A 1 91 ? 24.755 -14.858 -10.993 1.00 71.69 91 LYS A C 1
ATOM 677 O O . LYS A 1 91 ? 25.119 -15.550 -10.052 1.00 71.69 91 LYS A O 1
ATOM 682 N N . ASP A 1 92 ? 23.520 -14.386 -11.131 1.00 72.50 92 ASP A N 1
ATOM 683 C CA . ASP A 1 92 ? 22.467 -14.536 -10.125 1.00 72.50 92 ASP A CA 1
ATOM 684 C C . ASP A 1 92 ? 21.549 -15.734 -10.435 1.00 72.50 92 ASP A C 1
ATOM 686 O O . ASP A 1 92 ? 20.620 -16.019 -9.680 1.00 72.50 92 ASP A O 1
ATOM 690 N N . VAL A 1 93 ? 21.804 -16.454 -11.538 1.00 75.88 93 VAL A N 1
ATOM 691 C CA . VAL A 1 93 ? 21.084 -17.681 -11.904 1.00 75.88 93 VAL A CA 1
ATOM 692 C C . VAL A 1 93 ? 21.935 -18.897 -11.557 1.00 75.88 93 VAL A C 1
ATOM 694 O O . VAL A 1 93 ? 23.053 -19.007 -12.063 1.00 75.88 93 VAL A O 1
ATOM 697 N N . PRO A 1 94 ? 21.425 -19.847 -10.756 1.00 82.69 94 PRO A N 1
ATOM 698 C CA . PRO A 1 94 ? 22.125 -21.101 -10.525 1.00 82.69 94 PRO A CA 1
ATOM 699 C C . PRO A 1 94 ? 22.249 -21.892 -11.834 1.00 82.69 94 PRO A C 1
ATOM 701 O O . PRO A 1 94 ? 21.301 -21.987 -12.620 1.00 82.69 94 PRO A O 1
ATOM 704 N N . THR A 1 95 ? 23.423 -22.477 -12.066 1.00 82.75 95 THR A N 1
ATOM 705 C CA . THR A 1 95 ? 23.752 -23.250 -13.275 1.00 82.75 95 THR A CA 1
ATOM 706 C C . THR A 1 95 ? 22.722 -24.346 -13.556 1.00 82.75 95 THR A C 1
ATOM 708 O O . THR A 1 95 ? 22.365 -24.594 -14.707 1.00 82.75 95 THR A O 1
ATOM 711 N N . GLU A 1 96 ? 22.189 -24.969 -12.508 1.00 83.12 96 GLU A N 1
ATOM 712 C CA . GLU A 1 96 ? 21.186 -26.029 -12.579 1.00 83.12 96 GLU A CA 1
ATOM 713 C C . GLU A 1 96 ? 19.875 -25.537 -13.205 1.00 83.12 96 GLU A C 1
ATOM 715 O O . GLU A 1 96 ? 19.262 -26.254 -13.997 1.00 83.12 96 GLU A O 1
ATOM 720 N N . ALA A 1 97 ? 19.467 -24.298 -12.914 1.00 77.50 97 ALA A N 1
ATOM 721 C CA . ALA A 1 97 ? 18.271 -23.702 -13.503 1.00 77.50 97 ALA A CA 1
ATOM 722 C C . ALA A 1 97 ? 18.461 -23.408 -14.999 1.00 77.50 97 ALA A C 1
ATOM 724 O O . ALA A 1 97 ? 17.539 -23.623 -15.785 1.00 77.50 97 ALA A O 1
ATOM 725 N N . LEU A 1 98 ? 19.664 -22.988 -15.411 1.00 80.00 98 LEU A N 1
ATOM 726 C CA . LEU A 1 98 ? 19.997 -22.784 -16.826 1.00 80.00 98 LEU A CA 1
ATOM 727 C C . LEU A 1 98 ? 20.002 -24.107 -17.603 1.00 80.00 98 LEU A C 1
ATOM 729 O O . LEU A 1 98 ? 19.478 -24.174 -18.714 1.00 80.00 98 LEU A O 1
ATOM 733 N N . LEU A 1 99 ? 20.562 -25.169 -17.016 1.00 85.50 99 LEU A N 1
ATOM 734 C CA . LEU A 1 99 ? 20.581 -26.502 -17.623 1.00 85.50 99 LEU A CA 1
ATOM 735 C C . LEU A 1 99 ? 19.175 -27.103 -17.737 1.00 85.50 99 LEU A C 1
ATOM 737 O O . LEU A 1 99 ? 18.856 -27.713 -18.757 1.00 85.50 99 LEU A O 1
ATOM 741 N N . ALA A 1 100 ? 18.323 -26.902 -16.728 1.00 79.81 100 ALA A N 1
ATOM 742 C CA . ALA A 1 100 ? 16.932 -27.343 -16.767 1.00 79.81 100 ALA A CA 1
ATOM 743 C C . ALA A 1 100 ? 16.141 -26.637 -17.881 1.00 79.81 100 ALA A C 1
ATOM 745 O O . ALA A 1 100 ? 15.402 -27.285 -18.621 1.00 79.81 100 ALA A O 1
ATOM 746 N N . GLU A 1 101 ? 16.339 -25.327 -18.041 1.00 79.94 101 GLU A N 1
ATOM 747 C CA . GLU A 1 101 ? 15.706 -24.531 -19.097 1.00 79.94 101 GLU A CA 1
ATOM 748 C C . GLU A 1 101 ? 16.169 -24.971 -20.495 1.00 79.94 101 GLU A C 1
ATOM 750 O O . GLU A 1 101 ? 15.341 -25.231 -21.372 1.00 79.94 101 GLU A O 1
ATOM 755 N N . LEU A 1 102 ? 17.478 -25.178 -20.677 1.00 81.38 102 LEU A N 1
ATOM 756 C CA . LEU A 1 102 ? 18.050 -25.726 -21.910 1.00 81.38 102 LEU A CA 1
ATOM 757 C C . LEU A 1 102 ? 17.495 -27.117 -22.235 1.00 81.38 102 LEU A C 1
ATOM 759 O O . LEU A 1 102 ? 17.170 -27.388 -23.391 1.00 81.38 102 LEU A O 1
ATOM 763 N N . GLY A 1 103 ? 17.347 -27.981 -21.229 1.00 79.06 103 GLY A N 1
ATOM 764 C CA . GLY A 1 103 ? 16.727 -29.297 -21.382 1.00 79.06 103 GLY A CA 1
ATOM 765 C C . GLY A 1 103 ? 15.269 -29.204 -21.837 1.00 79.06 103 GLY A C 1
ATOM 766 O O . GLY A 1 103 ? 14.863 -29.907 -22.763 1.00 79.06 103 GLY A O 1
ATOM 767 N N . GLN A 1 104 ? 14.496 -28.283 -21.254 1.00 76.75 104 GLN A N 1
ATOM 768 C CA . GLN A 1 104 ? 13.114 -28.017 -21.664 1.00 76.75 104 GLN A CA 1
ATOM 769 C C . GLN A 1 104 ? 13.028 -27.478 -23.099 1.00 76.75 104 GLN A C 1
ATOM 771 O O . GLN A 1 104 ? 12.153 -27.899 -23.857 1.00 76.75 104 GLN A O 1
ATOM 776 N N . ARG A 1 105 ? 13.950 -26.597 -23.512 1.00 68.44 105 ARG A N 1
ATOM 777 C CA . ARG A 1 105 ? 14.014 -26.090 -24.895 1.00 68.44 105 ARG A CA 1
ATOM 778 C C . ARG A 1 105 ? 14.390 -27.169 -25.896 1.00 68.44 105 ARG A C 1
ATOM 780 O O . ARG A 1 105 ? 13.769 -27.255 -26.952 1.00 68.44 105 ARG A O 1
ATOM 787 N N . ALA A 1 106 ? 15.379 -27.994 -25.566 1.00 76.19 106 ALA A N 1
ATOM 788 C CA . ALA A 1 106 ? 15.813 -29.089 -26.423 1.00 76.19 106 ALA A CA 1
ATOM 789 C C . ALA A 1 106 ? 14.700 -30.131 -26.625 1.00 76.19 106 ALA A C 1
ATOM 791 O O . ALA A 1 106 ? 14.562 -30.675 -27.718 1.00 76.19 106 ALA A O 1
ATOM 792 N N . ALA A 1 107 ? 13.866 -30.360 -25.606 1.00 76.06 107 ALA A N 1
ATOM 793 C CA . ALA A 1 107 ? 12.713 -31.255 -25.690 1.00 76.06 107 ALA A CA 1
ATOM 794 C C . ALA A 1 107 ? 11.503 -30.657 -26.444 1.00 76.06 107 ALA A C 1
ATOM 796 O O . ALA A 1 107 ? 10.640 -31.404 -26.899 1.00 76.06 107 ALA A O 1
ATOM 797 N N . GLY A 1 108 ? 11.418 -29.326 -26.575 1.00 62.75 108 GLY A N 1
ATOM 798 C CA . GLY A 1 108 ? 10.226 -28.606 -27.048 1.00 62.75 108 GLY A CA 1
ATOM 799 C C . GLY A 1 108 ? 10.131 -28.308 -28.552 1.00 62.75 108 GLY A C 1
ATOM 800 O O . GLY A 1 108 ? 9.120 -27.752 -28.978 1.00 62.75 108 GLY A O 1
ATOM 801 N N . GLY A 1 109 ? 11.137 -28.662 -29.360 1.00 60.47 109 GLY A N 1
ATOM 802 C CA . GLY A 1 109 ? 11.162 -28.375 -30.804 1.00 60.47 109 GLY A CA 1
ATOM 803 C C . GLY A 1 109 ? 11.311 -26.878 -31.155 1.00 60.47 109 GLY A C 1
ATOM 804 O O . GLY A 1 109 ? 11.217 -26.012 -30.282 1.00 60.47 109 GLY A O 1
ATOM 805 N N . PRO A 1 110 ? 11.593 -26.538 -32.429 1.00 52.28 110 PRO A N 1
ATOM 806 C CA . PRO A 1 110 ? 11.935 -25.175 -32.826 1.00 52.28 110 PRO A CA 1
ATOM 807 C C . PRO A 1 110 ? 10.721 -24.251 -32.697 1.00 52.28 110 PRO A C 1
ATOM 809 O O . PRO A 1 110 ? 9.775 -24.332 -33.477 1.00 52.28 110 PRO A O 1
ATOM 812 N N . ARG A 1 111 ? 10.758 -23.342 -31.720 1.00 58.19 111 ARG A N 1
ATOM 813 C CA . ARG A 1 111 ? 9.882 -22.168 -31.700 1.00 58.19 111 ARG A CA 1
ATOM 814 C C . ARG A 1 111 ? 10.567 -21.030 -32.441 1.00 58.19 111 ARG A C 1
ATOM 816 O O . ARG A 1 111 ? 11.750 -20.774 -32.224 1.00 58.19 111 ARG A O 1
ATOM 823 N N . GLU A 1 112 ? 9.813 -20.371 -33.315 1.00 53.94 112 GLU A N 1
ATOM 824 C CA . GLU A 1 112 ? 10.219 -19.138 -33.981 1.00 53.94 112 GLU A CA 1
ATOM 825 C C . GLU A 1 112 ? 10.686 -18.138 -32.919 1.00 53.94 112 GLU A C 1
ATOM 827 O O . GLU A 1 112 ? 9.913 -17.693 -32.068 1.00 53.94 112 GLU A O 1
ATOM 832 N N . ASN A 1 113 ? 11.983 -17.831 -32.922 1.00 54.84 113 ASN A N 1
ATOM 833 C CA . ASN A 1 113 ? 12.514 -16.767 -32.086 1.00 54.84 113 ASN A CA 1
ATOM 834 C C . ASN A 1 113 ? 11.821 -15.461 -32.497 1.00 54.84 113 ASN A C 1
ATOM 836 O O . ASN A 1 113 ? 11.770 -15.173 -33.698 1.00 54.84 113 ASN A O 1
ATOM 840 N N . PRO A 1 114 ? 11.326 -14.643 -31.550 1.00 48.81 114 PRO A N 1
ATOM 841 C CA . PRO A 1 114 ? 10.870 -13.310 -31.903 1.00 48.81 114 PRO A CA 1
ATOM 842 C C . PRO A 1 114 ? 12.038 -12.566 -32.568 1.00 48.81 114 PRO A C 1
ATOM 844 O O . PRO A 1 114 ? 13.181 -12.700 -32.109 1.00 48.81 114 PRO A O 1
ATOM 847 N N . PRO A 1 115 ? 11.792 -11.821 -33.659 1.00 48.28 115 PRO A N 1
ATOM 848 C CA . PRO A 1 115 ? 12.847 -11.129 -34.376 1.00 48.28 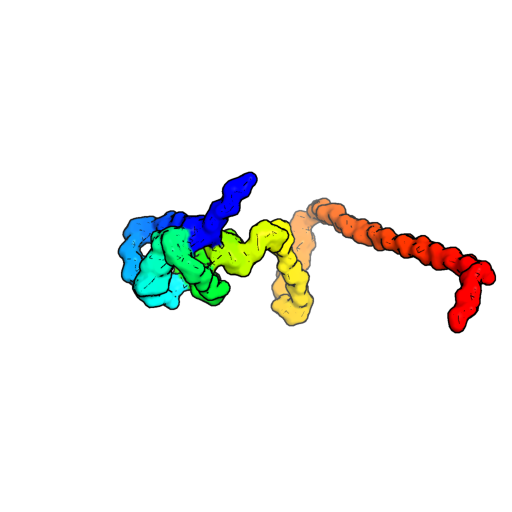115 PRO A CA 1
ATOM 849 C C . PRO A 1 115 ? 13.565 -10.198 -33.403 1.00 48.28 115 PRO A C 1
ATOM 851 O O . PRO A 1 115 ? 12.974 -9.269 -32.850 1.00 48.28 115 PRO A O 1
ATOM 854 N N . VAL A 1 116 ? 14.848 -10.472 -33.170 1.00 53.78 116 VAL A N 1
ATOM 855 C CA . VAL A 1 116 ? 15.720 -9.572 -32.422 1.00 53.78 116 VAL A CA 1
ATOM 856 C C . VAL A 1 116 ? 15.735 -8.269 -33.205 1.00 53.78 116 VAL A C 1
ATOM 858 O O . VAL A 1 116 ? 16.272 -8.220 -34.312 1.00 53.78 116 VAL A O 1
ATOM 861 N N . ALA A 1 117 ? 15.116 -7.227 -32.652 1.00 50.66 117 ALA A N 1
ATOM 862 C CA . ALA A 1 117 ? 15.219 -5.882 -33.186 1.00 50.66 117 ALA A CA 1
ATOM 863 C C . ALA A 1 117 ? 16.699 -5.490 -33.140 1.00 50.66 117 ALA A C 1
ATOM 865 O O . ALA A 1 117 ? 17.232 -5.085 -32.106 1.00 50.66 117 ALA A O 1
ATOM 866 N N . THR A 1 118 ? 17.400 -5.678 -34.255 1.00 49.19 118 THR A N 1
ATOM 867 C CA . THR A 1 118 ? 18.771 -5.220 -34.407 1.00 49.19 118 THR A CA 1
ATOM 868 C C . THR A 1 118 ? 18.747 -3.708 -34.267 1.00 49.19 118 THR A C 1
ATOM 870 O O . THR A 1 118 ? 18.231 -3.006 -35.135 1.00 49.19 118 THR A O 1
ATOM 873 N N . MET A 1 119 ? 19.274 -3.212 -33.147 1.00 45.06 119 MET A N 1
ATOM 874 C CA . MET A 1 119 ? 19.525 -1.796 -32.914 1.00 45.06 119 MET A CA 1
ATOM 875 C C . MET A 1 119 ? 20.404 -1.270 -34.057 1.00 45.06 119 MET A C 1
ATOM 877 O O . MET A 1 119 ? 21.627 -1.440 -34.055 1.00 45.06 119 MET A O 1
ATOM 881 N N . GLU A 1 120 ? 19.788 -0.633 -35.051 1.00 45.12 120 GLU A N 1
ATOM 882 C CA . GLU A 1 120 ? 20.502 0.140 -36.058 1.00 45.12 120 GLU A CA 1
ATOM 883 C C . GLU A 1 120 ? 21.208 1.290 -35.334 1.00 45.12 120 GLU A C 1
ATOM 885 O O . GLU A 1 120 ? 20.625 2.326 -35.001 1.00 45.12 120 GLU A O 1
ATOM 890 N N . ARG A 1 121 ? 22.502 1.105 -35.054 1.00 50.38 121 ARG A N 1
ATOM 891 C CA . ARG A 1 121 ? 23.390 2.179 -34.616 1.00 50.38 121 ARG A CA 1
ATOM 892 C C . ARG A 1 121 ? 23.445 3.227 -35.726 1.00 50.38 121 ARG A C 1
ATOM 894 O O . ARG A 1 121 ? 24.328 3.191 -36.584 1.00 50.38 121 ARG A O 1
ATOM 901 N N . ARG A 1 122 ? 22.536 4.206 -35.680 1.00 49.25 122 ARG A N 1
ATOM 902 C CA . ARG A 1 122 ? 22.620 5.460 -36.438 1.00 49.25 122 ARG A CA 1
ATOM 903 C C . ARG A 1 122 ? 23.895 6.197 -36.031 1.00 49.25 122 ARG A C 1
ATOM 905 O O . ARG A 1 122 ? 23.894 7.074 -35.171 1.00 49.25 122 ARG A O 1
ATOM 912 N N . ARG A 1 123 ? 25.006 5.863 -36.687 1.00 55.12 123 ARG A N 1
ATOM 913 C CA . ARG A 1 123 ? 26.218 6.682 -36.717 1.00 55.12 123 ARG A CA 1
ATOM 914 C C . ARG A 1 123 ? 25.894 7.974 -37.468 1.00 55.12 123 ARG A C 1
ATOM 916 O O . ARG A 1 123 ? 26.156 8.096 -38.661 1.00 55.12 123 ARG A O 1
ATOM 923 N N . ARG A 1 124 ? 25.338 8.966 -36.767 1.00 48.78 124 ARG A N 1
ATOM 924 C CA . ARG A 1 124 ? 25.348 10.357 -37.233 1.00 48.78 124 ARG A CA 1
ATOM 925 C C . ARG A 1 124 ? 26.798 10.840 -37.225 1.00 48.78 124 ARG A C 1
ATOM 927 O O . ARG A 1 124 ? 27.283 11.377 -36.236 1.00 48.78 124 ARG A O 1
ATOM 934 N N . ARG A 1 125 ? 27.502 10.651 -38.345 1.00 52.75 125 ARG A N 1
ATOM 935 C CA . ARG A 1 125 ? 28.717 11.410 -38.656 1.00 52.75 125 ARG A CA 1
ATOM 936 C C . ARG A 1 125 ? 28.311 12.877 -38.820 1.00 52.75 125 ARG A C 1
ATOM 938 O O . ARG A 1 125 ? 27.932 13.298 -39.910 1.00 52.75 125 ARG A O 1
ATOM 945 N N . ARG A 1 126 ? 28.373 13.660 -37.738 1.00 52.97 126 ARG A N 1
ATOM 946 C CA . ARG A 1 126 ? 28.488 15.119 -37.842 1.00 52.97 126 ARG A CA 1
ATOM 947 C C . ARG A 1 126 ? 29.813 15.391 -38.551 1.00 52.97 126 ARG A C 1
ATOM 949 O O . ARG A 1 126 ? 30.876 15.223 -37.964 1.00 52.97 126 ARG A O 1
ATOM 956 N N . ARG A 1 127 ? 29.750 15.756 -39.831 1.00 53.97 127 ARG A N 1
ATOM 957 C CA . ARG A 1 127 ? 30.863 16.434 -40.495 1.00 53.97 127 ARG A CA 1
ATOM 958 C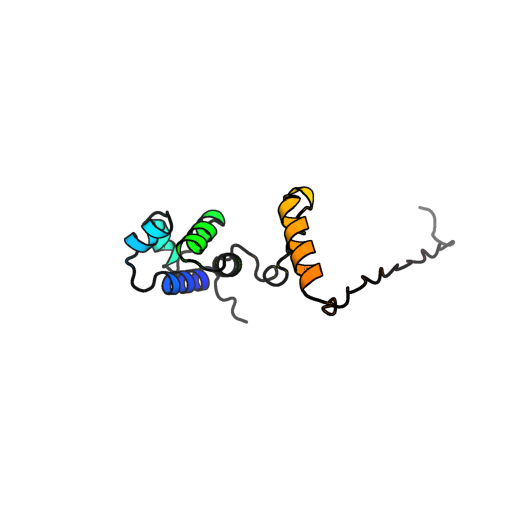 C . ARG A 1 127 ? 31.006 17.790 -39.804 1.00 53.97 127 ARG A C 1
ATOM 960 O O . ARG A 1 127 ? 30.191 18.676 -40.039 1.00 53.97 127 ARG A O 1
ATOM 967 N N . LEU A 1 128 ? 31.994 17.919 -38.923 1.00 56.94 128 LEU A N 1
ATOM 968 C CA . LEU A 1 128 ? 32.568 19.214 -38.578 1.00 56.94 128 LEU A CA 1
ATOM 969 C C . LEU A 1 128 ? 33.119 19.788 -39.886 1.00 56.94 128 LEU A C 1
ATOM 971 O O . LEU A 1 128 ? 34.108 19.286 -40.418 1.00 56.94 128 LEU A O 1
ATOM 975 N N . ARG A 1 129 ? 32.408 20.758 -40.467 1.00 52.50 129 ARG A N 1
ATOM 976 C CA . ARG A 1 129 ? 33.000 21.638 -41.471 1.00 52.50 129 ARG A CA 1
ATOM 977 C C . ARG A 1 129 ? 33.957 22.541 -40.704 1.00 52.50 129 ARG A C 1
ATOM 979 O O . ARG A 1 129 ? 33.536 23.251 -39.800 1.00 52.50 129 ARG A O 1
ATOM 986 N N . PHE A 1 130 ? 35.236 22.401 -41.016 1.00 55.78 130 PHE A N 1
ATOM 987 C CA . PHE A 1 130 ? 36.262 23.365 -40.664 1.00 55.78 130 PHE A CA 1
ATOM 988 C C . PHE A 1 130 ? 35.965 24.619 -41.490 1.00 55.78 130 PHE A C 1
ATOM 990 O O . PHE A 1 130 ? 35.926 24.524 -42.717 1.00 55.78 130 PHE A O 1
ATOM 997 N N . ASP A 1 131 ? 35.654 25.728 -40.826 1.00 62.03 131 ASP A N 1
ATOM 998 C CA . ASP A 1 131 ? 35.440 27.028 -41.462 1.00 62.03 131 ASP A CA 1
ATOM 999 C C . ASP A 1 131 ? 36.774 27.790 -41.377 1.00 62.03 131 ASP A C 1
ATOM 1001 O O . ASP A 1 131 ? 37.185 28.144 -40.269 1.00 62.03 131 ASP A O 1
ATOM 1005 N N . PRO A 1 132 ? 37.523 27.949 -42.482 1.00 64.50 132 PRO A N 1
ATOM 1006 C CA . PRO A 1 132 ? 38.856 28.551 -42.453 1.00 64.50 132 PRO A CA 1
ATOM 1007 C C . PRO A 1 132 ? 38.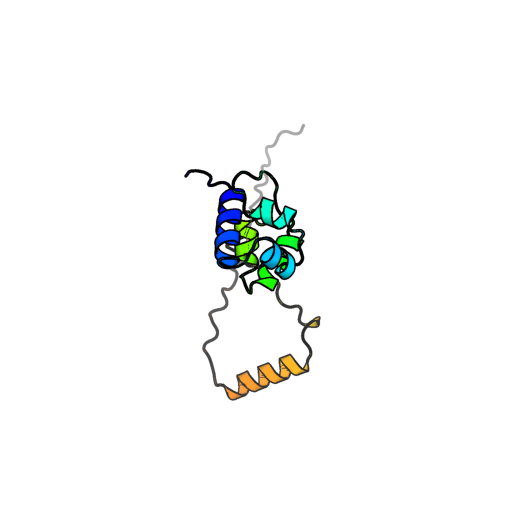854 30.078 -42.257 1.00 64.50 132 PRO A C 1
ATOM 1009 O O . PRO A 1 132 ? 39.930 30.642 -42.088 1.00 64.50 132 PRO A O 1
ATOM 1012 N N . ASP A 1 133 ? 37.687 30.732 -42.228 1.00 56.31 133 ASP A N 1
ATOM 1013 C CA . ASP A 1 133 ? 37.555 32.199 -42.167 1.00 56.31 133 ASP A CA 1
ATOM 1014 C C . ASP A 1 133 ? 37.092 32.746 -40.799 1.00 56.31 133 ASP A C 1
ATOM 1016 O O . ASP A 1 133 ? 36.626 33.882 -40.697 1.00 56.31 133 ASP A O 1
ATOM 1020 N N . ALA A 1 134 ? 37.210 31.977 -39.711 1.00 61.72 134 ALA A N 1
ATOM 1021 C CA . ALA A 1 134 ? 36.896 32.501 -38.379 1.00 61.72 134 ALA A CA 1
ATOM 1022 C C . ALA A 1 134 ? 37.965 33.528 -37.924 1.00 61.72 134 ALA A C 1
ATOM 1024 O O . ALA A 1 134 ? 39.144 33.169 -37.846 1.00 61.72 134 ALA A O 1
ATOM 1025 N N . PRO A 1 135 ? 37.600 34.785 -37.594 1.00 57.06 135 PRO A N 1
ATOM 1026 C CA . PRO A 1 135 ? 38.559 35.777 -37.115 1.00 57.06 135 PRO A CA 1
ATOM 1027 C C . PRO A 1 135 ? 39.081 35.392 -35.726 1.00 57.06 135 PRO A C 1
ATOM 1029 O O . PRO A 1 135 ? 38.306 35.053 -34.830 1.00 57.06 135 PRO A O 1
ATOM 1032 N N . ALA A 1 136 ? 40.404 35.441 -35.558 1.00 65.25 136 ALA A N 1
ATOM 1033 C CA . ALA A 1 136 ? 41.063 35.199 -34.281 1.00 65.25 136 ALA A CA 1
ATOM 1034 C C . ALA A 1 136 ? 40.673 36.286 -33.261 1.00 65.25 136 ALA A C 1
ATOM 1036 O O . ALA A 1 136 ? 40.755 37.476 -33.569 1.00 65.25 136 ALA A O 1
ATOM 1037 N N . LEU A 1 137 ? 40.250 35.855 -32.069 1.00 56.44 137 LEU A N 1
ATOM 1038 C CA . LEU A 1 137 ? 40.137 36.686 -30.866 1.00 56.44 137 LEU A CA 1
ATOM 1039 C C . LEU A 1 137 ? 41.439 36.622 -30.068 1.00 56.44 137 LEU A C 1
ATOM 1041 O O . LEU A 1 137 ? 42.008 35.508 -29.986 1.00 56.44 137 LEU A O 1
#

Foldseek 3Di:
DPPDDLLQLQLVVLCVLQPPHDLCRLCVLLVHDSVVSVLSNDSPNPDQDDLVSLQSSCVSSVHDSLSSCVSSVVDPPVCSVDPPPPPPPPVNDDPVVVVVVVVVVVVPDDDDDDPDPPPPPPPPPPPPDDDVPDDDD

Sequence (137 aa):
MQDEQPNRRWAEYVAHAVHGLTNKAAALRADVSPGTMGNWLDPSWEGRPSAEAVSKFATAFGLDHTEAAARAGVLPSTEGGDVVRAPLSLKDVPTEALLAELGQRAAGGPRENPPVATMERRRRRRRLRFDPDAPAL

Secondary structure (DSSP, 8-state):
-----HHHHHHHHHHHHTTTS-HHHHHHHTTS-HHHHHHHH-TT------HHHHHHHHHHHT--HHHHHHHTTSS-TTTTT--------GGGS-HHHHHHHHHHHHHS----PPP----------------TTPPP-

Radius of gyration: 25.28 Å; chains: 1; bounding box: 56×68×54 Å

pLDDT: mean 77.8, std 18.97, range [43.78, 97.44]